Protein AF-A0A5C1A7W9-F1 (afdb_monomer)

Structure (mmCIF, N/CA/C/O backbone):
data_AF-A0A5C1A7W9-F1
#
_entry.id   AF-A0A5C1A7W9-F1
#
loop_
_atom_site.group_PDB
_atom_site.id
_atom_site.type_symbol
_atom_site.label_atom_id
_atom_site.label_alt_id
_atom_site.label_comp_id
_atom_site.label_asym_id
_atom_site.label_entity_id
_atom_site.label_seq_id
_atom_site.pdbx_PDB_ins_code
_atom_site.Cartn_x
_atom_site.Cartn_y
_atom_site.Cartn_z
_atom_site.occupancy
_atom_site.B_iso_or_equiv
_atom_site.auth_seq_id
_atom_site.auth_comp_id
_atom_site.auth_asym_id
_atom_site.auth_atom_id
_atom_site.pdbx_PDB_model_num
ATOM 1 N N . MET A 1 1 ? 23.672 12.344 -26.350 1.00 46.09 1 MET A N 1
ATOM 2 C CA . MET A 1 1 ? 22.571 11.381 -26.572 1.00 46.09 1 MET A CA 1
ATOM 3 C C . MET A 1 1 ? 22.042 10.977 -25.207 1.00 46.09 1 MET A C 1
ATOM 5 O O . MET A 1 1 ? 22.703 10.223 -24.510 1.00 46.09 1 MET A O 1
ATOM 9 N N . GLY A 1 2 ? 20.954 11.611 -24.764 1.00 52.78 2 GLY A N 1
ATOM 10 C CA . GLY A 1 2 ? 20.380 11.385 -23.437 1.00 52.78 2 GLY A CA 1
ATOM 11 C C . GLY A 1 2 ? 19.523 10.128 -23.438 1.00 52.78 2 GLY A C 1
ATOM 12 O O . GLY A 1 2 ? 18.538 10.063 -24.167 1.00 52.78 2 GLY A O 1
ATOM 13 N N . MET A 1 3 ? 19.904 9.142 -22.635 1.00 43.50 3 MET A N 1
ATOM 14 C CA . MET A 1 3 ? 19.072 7.971 -22.383 1.00 43.50 3 MET A CA 1
ATOM 15 C C . MET A 1 3 ? 18.013 8.373 -21.345 1.00 43.50 3 MET A C 1
ATOM 17 O O . MET A 1 3 ? 18.400 8.765 -20.240 1.00 43.50 3 MET A O 1
ATOM 21 N N . PRO A 1 4 ? 16.700 8.335 -21.641 1.00 45.59 4 PRO A N 1
ATOM 22 C CA . PRO A 1 4 ? 15.701 8.572 -20.614 1.00 45.59 4 PRO A CA 1
ATOM 23 C C . PRO A 1 4 ? 15.724 7.411 -19.616 1.00 45.59 4 PRO A C 1
ATOM 25 O O . PRO A 1 4 ? 15.358 6.280 -19.931 1.00 45.59 4 PRO A O 1
ATOM 28 N N . LEU A 1 5 ? 16.137 7.723 -18.389 1.00 53.12 5 LEU A N 1
ATOM 29 C CA . LEU A 1 5 ? 16.019 6.883 -17.201 1.00 53.12 5 LEU A CA 1
ATOM 30 C C . LEU A 1 5 ? 14.534 6.805 -16.784 1.00 53.12 5 LEU A C 1
ATOM 32 O O . LEU A 1 5 ? 14.146 7.326 -15.750 1.00 53.12 5 LEU A O 1
ATOM 36 N N . ASN A 1 6 ? 13.667 6.264 -17.641 1.00 48.12 6 ASN A N 1
ATOM 37 C CA . ASN A 1 6 ? 12.232 6.163 -17.381 1.00 48.12 6 ASN A CA 1
ATOM 38 C C . ASN A 1 6 ? 11.665 4.891 -18.003 1.00 48.12 6 ASN A C 1
ATOM 40 O O . ASN A 1 6 ? 11.031 4.897 -19.052 1.00 48.12 6 ASN A O 1
ATOM 44 N N . ALA A 1 7 ? 11.879 3.800 -17.287 1.00 45.12 7 ALA A N 1
ATOM 45 C CA . ALA A 1 7 ? 10.867 2.785 -17.099 1.00 45.12 7 ALA A CA 1
ATOM 46 C C . ALA A 1 7 ? 11.288 2.008 -15.855 1.00 45.12 7 ALA A C 1
ATOM 48 O O . ALA A 1 7 ? 12.053 1.051 -15.945 1.00 45.12 7 ALA A O 1
ATOM 49 N N . PHE A 1 8 ? 10.745 2.376 -14.692 1.00 47.03 8 PHE A N 1
ATOM 50 C CA . PHE A 1 8 ? 10.409 1.358 -13.697 1.00 47.03 8 PHE A CA 1
ATOM 51 C C . PHE A 1 8 ? 9.309 0.497 -14.322 1.00 47.03 8 PHE A C 1
ATOM 53 O O . PHE A 1 8 ? 8.135 0.565 -13.980 1.00 47.03 8 PHE A O 1
ATOM 60 N N . GLY A 1 9 ? 9.705 -0.258 -15.349 1.00 41.06 9 GLY A N 1
ATOM 61 C CA . GLY A 1 9 ? 8.972 -1.408 -15.788 1.00 41.06 9 GLY A CA 1
ATOM 62 C C . GLY A 1 9 ? 8.890 -2.308 -14.576 1.00 41.06 9 GLY A C 1
ATOM 63 O O . GLY A 1 9 ? 9.866 -2.498 -13.845 1.00 41.06 9 GLY A O 1
ATOM 64 N N . VAL A 1 10 ? 7.703 -2.848 -14.377 1.00 50.00 10 VAL A N 1
ATOM 65 C CA . VAL A 1 10 ? 7.479 -4.125 -13.718 1.00 50.00 10 VAL A CA 1
ATOM 66 C C . VAL A 1 10 ? 8.387 -5.155 -14.419 1.00 50.00 10 VAL A C 1
ATOM 68 O O . VAL A 1 10 ? 7.977 -5.854 -15.332 1.00 50.00 10 VAL A O 1
ATOM 71 N N . GLY A 1 11 ? 9.679 -5.116 -14.096 1.00 41.25 11 GLY A N 1
ATOM 72 C CA . GLY A 1 11 ? 10.785 -5.807 -14.763 1.00 41.25 11 GLY A CA 1
ATOM 73 C C . GLY A 1 11 ? 11.745 -6.445 -13.761 1.00 41.25 11 GLY A C 1
ATOM 74 O O . GLY A 1 11 ? 12.635 -7.190 -14.145 1.00 41.25 11 GLY A O 1
ATOM 75 N N . ALA A 1 12 ? 11.494 -6.256 -12.464 1.00 46.66 12 ALA A N 1
ATOM 76 C CA . ALA A 1 12 ? 11.853 -7.233 -11.445 1.00 46.66 12 ALA A CA 1
ATOM 77 C C . ALA A 1 12 ? 10.677 -8.208 -11.249 1.00 46.66 12 ALA A C 1
ATOM 79 O O . ALA A 1 12 ? 10.224 -8.457 -10.134 1.00 46.66 12 ALA A O 1
ATOM 80 N N . THR A 1 13 ? 10.123 -8.729 -12.347 1.00 44.81 13 THR A N 1
ATOM 81 C CA . THR A 1 13 ? 9.309 -9.940 -12.283 1.00 44.81 13 THR A CA 1
ATOM 82 C C . THR A 1 13 ? 10.243 -11.053 -11.845 1.00 44.81 13 THR A C 1
ATOM 84 O O . THR A 1 13 ? 11.079 -11.517 -12.621 1.00 44.81 13 THR A O 1
ATOM 87 N N . HIS A 1 14 ? 10.131 -11.455 -10.585 1.00 54.38 14 HIS A N 1
ATOM 88 C CA . HIS A 1 14 ? 10.638 -12.739 -10.142 1.00 54.38 14 HIS A CA 1
ATOM 89 C C . HIS A 1 14 ? 9.980 -13.781 -11.060 1.00 54.38 14 HIS A C 1
ATOM 91 O O . HIS A 1 14 ? 8.760 -13.961 -11.021 1.00 54.38 14 HIS A O 1
ATOM 97 N N . VAL A 1 15 ? 10.761 -14.365 -11.974 1.00 50.03 15 VAL A N 1
ATOM 98 C CA . VAL A 1 15 ? 10.325 -15.397 -12.924 1.00 50.03 15 VAL A CA 1
ATOM 99 C C . VAL A 1 15 ? 9.990 -16.637 -12.091 1.00 50.03 15 VAL A C 1
ATOM 101 O O . VAL A 1 15 ? 10.843 -17.475 -11.833 1.00 50.03 15 VAL A O 1
ATOM 104 N N . GLY A 1 16 ? 8.773 -16.666 -11.542 1.00 54.41 16 GLY A N 1
ATOM 105 C CA . GLY A 1 16 ? 8.324 -17.647 -10.549 1.00 54.41 16 GLY A CA 1
ATOM 106 C C . GLY A 1 16 ? 7.275 -17.139 -9.547 1.00 54.41 16 GLY A C 1
ATOM 107 O O . GLY A 1 16 ? 6.786 -17.927 -8.744 1.00 54.41 16 GLY A O 1
ATOM 108 N N . GLY A 1 17 ? 6.917 -15.848 -9.557 1.00 60.81 17 GLY A N 1
ATOM 109 C CA . GLY A 1 17 ? 5.893 -15.296 -8.664 1.00 60.81 17 GLY A CA 1
ATOM 110 C C . GLY A 1 17 ? 4.489 -15.762 -9.043 1.00 60.81 17 GLY A C 1
ATOM 111 O O . GLY A 1 17 ? 3.896 -15.253 -9.991 1.00 60.81 17 GLY A O 1
ATOM 112 N N . ASN A 1 18 ? 3.945 -16.725 -8.304 1.00 69.06 18 ASN A N 1
ATOM 113 C CA . ASN A 1 18 ? 2.548 -17.127 -8.417 1.00 69.06 18 ASN A CA 1
ATOM 114 C C . ASN A 1 18 ? 1.672 -16.047 -7.759 1.00 69.06 18 ASN A C 1
ATOM 116 O O . ASN A 1 18 ? 1.251 -16.197 -6.615 1.00 69.06 18 ASN A O 1
ATOM 120 N N . TYR A 1 19 ? 1.469 -14.928 -8.456 1.00 79.38 19 TYR A N 1
ATOM 121 C CA . TYR A 1 19 ? 0.690 -13.812 -7.930 1.00 79.38 19 TYR A CA 1
ATOM 122 C C . TYR A 1 19 ? -0.768 -14.223 -7.715 1.00 79.38 19 TYR A C 1
ATOM 124 O O . TYR A 1 19 ? -1.383 -14.853 -8.582 1.00 79.38 19 TYR A O 1
ATOM 132 N N . SER A 1 20 ? -1.335 -13.835 -6.576 1.00 84.31 20 SER A N 1
ATOM 133 C CA . SER A 1 20 ? -2.778 -13.926 -6.360 1.00 84.31 20 SER A CA 1
ATOM 134 C C . SER A 1 20 ? -3.515 -12.975 -7.310 1.00 84.31 20 SER A C 1
ATOM 136 O O . SER A 1 20 ? -2.961 -11.967 -7.757 1.00 84.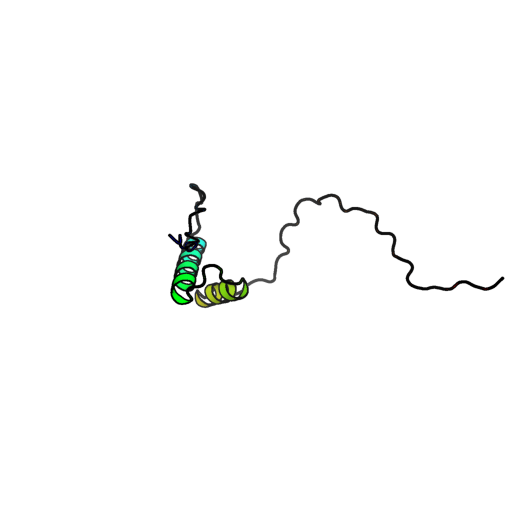31 20 SER A O 1
ATOM 138 N N . ALA A 1 21 ? -4.785 -13.257 -7.608 1.00 85.75 21 ALA A N 1
ATOM 139 C CA . ALA A 1 21 ? -5.615 -12.392 -8.452 1.00 85.75 21 ALA 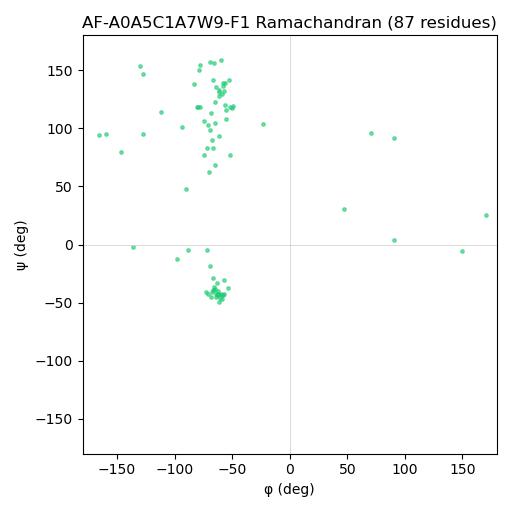A CA 1
ATOM 140 C C . 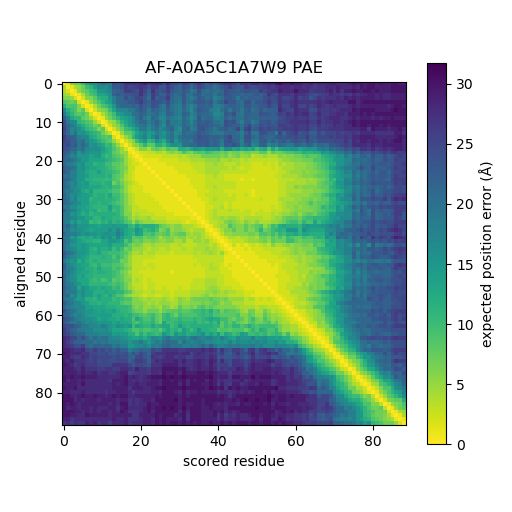ALA A 1 21 ? -5.644 -10.938 -7.939 1.00 85.75 21 ALA A C 1
ATOM 142 O O . ALA A 1 21 ? -5.558 -10.000 -8.730 1.00 85.75 21 ALA A O 1
ATOM 143 N N . GLU A 1 22 ? -5.665 -10.773 -6.615 1.00 87.25 22 GLU A N 1
ATOM 144 C CA . GLU A 1 22 ? -5.611 -9.483 -5.919 1.00 87.25 22 GLU A CA 1
ATOM 145 C C . GLU A 1 22 ? -4.307 -8.716 -6.184 1.00 87.25 22 GLU A C 1
ATOM 147 O O . GLU A 1 22 ? -4.314 -7.515 -6.456 1.00 87.25 22 GLU A O 1
ATOM 152 N N . GLU A 1 23 ? -3.169 -9.411 -6.160 1.00 88.44 23 GLU A N 1
ATOM 153 C CA . GLU A 1 23 ? -1.865 -8.802 -6.430 1.00 88.44 23 GLU A CA 1
ATOM 154 C C . GLU A 1 23 ? -1.768 -8.363 -7.893 1.00 88.44 23 GLU A C 1
ATOM 156 O O . GLU A 1 23 ? -1.285 -7.269 -8.186 1.00 88.44 23 GLU A O 1
ATOM 161 N N . VAL A 1 24 ? -2.282 -9.178 -8.820 1.00 89.19 24 VAL A N 1
ATOM 162 C CA . VAL A 1 24 ? -2.331 -8.836 -10.249 1.00 89.19 24 VAL A CA 1
ATOM 163 C C . VAL A 1 24 ? -3.204 -7.603 -10.494 1.00 89.19 24 VAL A C 1
ATOM 165 O O . VAL A 1 24 ? -2.831 -6.733 -11.284 1.00 89.19 24 VAL A O 1
ATOM 168 N N . GLU A 1 25 ? -4.358 -7.507 -9.836 1.00 90.12 25 GLU A N 1
ATOM 169 C CA . GLU A 1 25 ? -5.247 -6.348 -9.935 1.00 90.12 25 GLU A CA 1
ATOM 170 C C . GLU A 1 25 ? -4.582 -5.077 -9.392 1.00 90.12 25 GLU A C 1
ATOM 172 O O . GLU A 1 25 ? -4.574 -4.041 -10.066 1.00 90.12 25 GLU A O 1
ATOM 177 N N . PHE A 1 26 ? -3.931 -5.174 -8.231 1.00 90.88 26 PHE A N 1
ATOM 178 C CA . PHE A 1 26 ? -3.177 -4.067 -7.654 1.00 90.88 26 PHE A CA 1
ATOM 179 C C . PHE A 1 26 ? -2.040 -3.598 -8.571 1.00 90.88 26 PHE A C 1
ATOM 181 O O . PHE A 1 26 ? -1.906 -2.399 -8.826 1.00 90.88 26 PHE A O 1
ATOM 188 N N . LEU A 1 27 ? -1.255 -4.525 -9.132 1.00 89.88 27 LEU A N 1
ATOM 189 C CA . LEU A 1 27 ? -0.168 -4.199 -10.060 1.00 89.88 27 LEU A CA 1
ATOM 190 C C . LEU A 1 27 ? -0.678 -3.468 -11.310 1.00 89.88 27 LEU A C 1
ATOM 192 O O . LEU A 1 27 ? -0.089 -2.465 -11.717 1.00 89.88 27 LEU A O 1
ATOM 196 N N . LYS A 1 28 ? -1.802 -3.912 -11.888 1.00 90.31 28 LYS A N 1
ATOM 197 C CA . LYS A 1 28 ? -2.443 -3.238 -13.033 1.00 90.31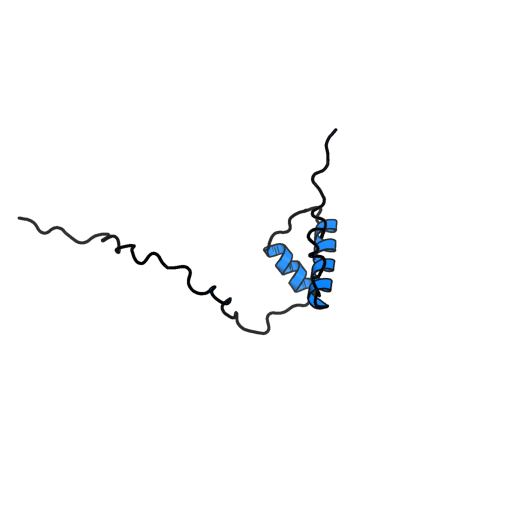 28 LYS A CA 1
ATOM 198 C C . LYS A 1 28 ? -2.902 -1.822 -12.681 1.00 90.31 28 LYS A C 1
ATOM 200 O O . LYS A 1 28 ? -2.697 -0.895 -13.464 1.00 90.31 28 LYS A O 1
ATOM 205 N N . ALA A 1 29 ? -3.492 -1.637 -11.502 1.00 91.19 29 ALA A N 1
ATOM 206 C CA . ALA A 1 29 ? -3.941 -0.327 -11.041 1.00 91.19 29 ALA A CA 1
ATOM 207 C C . ALA A 1 29 ? -2.767 0.635 -10.793 1.00 91.19 29 ALA A C 1
ATOM 209 O O . ALA A 1 29 ? -2.829 1.810 -11.157 1.00 91.19 29 ALA A O 1
ATOM 210 N N . MET A 1 30 ? -1.667 0.129 -10.232 1.00 90.00 30 MET A N 1
ATOM 211 C CA . MET A 1 30 ? -0.438 0.895 -10.017 1.00 90.00 30 MET A CA 1
ATOM 212 C C . MET A 1 30 ? 0.234 1.301 -11.331 1.00 90.00 30 MET A C 1
ATOM 214 O O . MET A 1 30 ? 0.738 2.417 -11.449 1.00 90.00 30 MET A O 1
ATOM 218 N N . ASP A 1 31 ? 0.237 0.428 -12.335 1.00 87.38 31 ASP A N 1
ATOM 219 C CA . ASP A 1 31 ? 0.732 0.730 -13.681 1.00 87.38 31 ASP A CA 1
ATOM 220 C C . ASP A 1 31 ? -0.109 1.834 -14.358 1.00 87.38 31 ASP A C 1
ATOM 222 O O . ASP A 1 31 ? 0.432 2.813 -14.879 1.00 87.38 31 ASP A O 1
ATOM 226 N N . ALA A 1 32 ? -1.441 1.765 -14.249 1.00 88.69 32 ALA A N 1
ATOM 227 C CA . ALA A 1 32 ? -2.336 2.825 -14.724 1.00 88.69 32 ALA A CA 1
ATOM 228 C C . ALA A 1 32 ? -2.108 4.168 -13.999 1.00 88.69 32 ALA A C 1
ATOM 230 O O . ALA A 1 32 ? -2.096 5.229 -14.637 1.00 88.69 32 ALA A O 1
ATOM 231 N N . TYR A 1 33 ? -1.870 4.131 -12.682 1.00 89.31 33 TYR A N 1
ATOM 232 C CA . TYR A 1 33 ? -1.546 5.317 -11.887 1.00 89.31 33 TYR A CA 1
ATOM 233 C C . TYR A 1 33 ? -0.247 5.977 -12.366 1.00 89.31 33 TYR A C 1
ATOM 235 O O . TYR A 1 33 ? -0.221 7.175 -12.656 1.00 89.31 33 TYR A O 1
ATOM 243 N N . GLN A 1 34 ? 0.821 5.195 -12.530 1.00 86.44 34 GLN A N 1
ATOM 244 C CA . GLN A 1 34 ? 2.122 5.690 -12.990 1.00 86.44 34 GLN A CA 1
ATOM 245 C C . GLN A 1 34 ? 2.038 6.364 -14.366 1.00 86.44 34 GLN A C 1
ATOM 247 O O . GLN A 1 34 ? 2.583 7.456 -14.552 1.00 86.44 34 GLN A O 1
ATOM 252 N N . ARG A 1 35 ? 1.307 5.761 -15.316 1.00 87.56 35 ARG A N 1
ATOM 253 C CA . ARG A 1 35 ? 1.107 6.332 -16.661 1.00 87.56 35 ARG A CA 1
ATOM 254 C C . ARG A 1 35 ? 0.344 7.652 -16.632 1.00 87.56 35 ARG A C 1
ATOM 256 O O . ARG A 1 35 ? 0.727 8.592 -17.326 1.00 87.56 35 ARG A O 1
ATOM 263 N N . THR A 1 36 ? -0.705 7.733 -15.816 1.00 87.38 36 THR A N 1
ATOM 264 C CA . THR A 1 36 ? -1.562 8.924 -15.725 1.00 87.38 36 THR A CA 1
ATOM 265 C C . THR A 1 36 ? -0.837 10.086 -15.049 1.00 87.38 36 THR A C 1
ATOM 267 O O . THR A 1 36 ? -0.888 11.218 -15.524 1.00 87.38 36 THR A O 1
ATOM 270 N N . HIS A 1 37 ? -0.105 9.808 -13.969 1.00 83.19 37 HIS A N 1
ATOM 271 C CA . HIS A 1 37 ? 0.574 10.833 -13.175 1.00 83.19 37 HIS A CA 1
ATOM 272 C C . HIS A 1 37 ? 1.985 11.170 -13.677 1.00 83.19 37 HIS A C 1
ATOM 274 O O . HIS A 1 37 ? 2.618 12.076 -13.134 1.00 83.19 37 HIS A O 1
ATOM 280 N N . ARG A 1 38 ? 2.489 10.454 -14.699 1.00 80.94 38 ARG A N 1
ATOM 281 C CA . ARG A 1 38 ? 3.855 10.570 -15.252 1.00 80.94 38 ARG A CA 1
ATOM 282 C C . ARG A 1 38 ? 4.945 10.586 -14.173 1.00 80.94 38 ARG A C 1
ATOM 284 O O . ARG A 1 38 ? 5.993 11.209 -14.338 1.00 80.94 38 ARG A O 1
ATOM 291 N N . ARG A 1 39 ? 4.685 9.911 -13.053 1.00 74.81 39 ARG A N 1
ATOM 292 C CA . ARG A 1 39 ? 5.597 9.796 -11.919 1.00 74.81 39 ARG A CA 1
ATOM 293 C C . ARG A 1 39 ? 6.066 8.348 -11.832 1.00 74.81 39 ARG A C 1
ATOM 295 O O . ARG A 1 39 ? 5.241 7.486 -11.542 1.00 74.81 39 ARG A O 1
ATOM 302 N N . PRO A 1 40 ? 7.362 8.079 -12.065 1.00 68.56 40 PRO A N 1
ATOM 303 C CA . PRO A 1 40 ? 7.902 6.721 -12.012 1.00 68.56 40 PRO A CA 1
ATOM 304 C C . PRO A 1 40 ? 7.921 6.149 -10.586 1.00 68.56 40 PRO A C 1
ATOM 306 O O . PRO A 1 40 ? 7.991 4.940 -10.416 1.00 68.56 40 PRO A O 1
ATOM 309 N N . PHE A 1 41 ? 7.824 7.009 -9.564 1.00 72.44 41 PHE A N 1
ATOM 310 C CA . PHE A 1 41 ? 7.801 6.613 -8.158 1.00 72.44 41 PHE A CA 1
ATOM 311 C C . PHE A 1 41 ? 6.595 7.223 -7.442 1.00 72.44 41 PHE A C 1
ATOM 313 O O . PHE A 1 41 ? 6.656 8.380 -7.010 1.00 72.44 41 PHE A O 1
ATOM 320 N N . PRO A 1 42 ? 5.484 6.480 -7.325 1.00 78.38 42 PRO A N 1
ATOM 321 C CA . PRO A 1 42 ? 4.400 6.873 -6.441 1.00 78.38 42 PRO A CA 1
ATOM 322 C C . PRO A 1 42 ? 4.858 6.789 -4.978 1.00 78.38 42 PRO A C 1
ATOM 324 O O . PRO A 1 42 ? 5.580 5.880 -4.574 1.00 78.38 42 PRO A O 1
ATOM 327 N N . SER A 1 43 ? 4.419 7.741 -4.164 1.00 87.81 43 SER A N 1
ATOM 328 C CA . SER A 1 43 ? 4.551 7.691 -2.710 1.00 87.81 43 SER A CA 1
ATOM 329 C C . SER A 1 43 ? 3.659 6.600 -2.110 1.00 87.81 43 SER A C 1
ATOM 331 O O . SER A 1 43 ? 2.619 6.239 -2.668 1.00 87.81 43 SER A O 1
ATOM 333 N N . TRP A 1 44 ? 4.003 6.120 -0.911 1.00 86.38 44 TRP A N 1
ATOM 334 C CA . TRP A 1 44 ? 3.170 5.162 -0.169 1.00 86.38 44 TRP A CA 1
ATOM 335 C C . TRP A 1 44 ? 1.749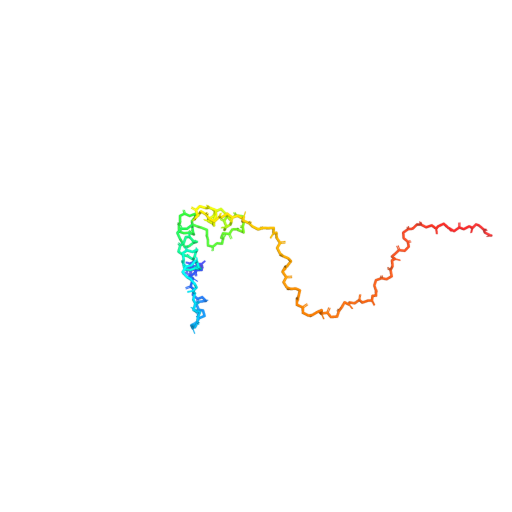 5.681 0.093 1.00 86.38 44 TRP A C 1
ATOM 337 O O . TRP A 1 44 ? 0.790 4.910 0.095 1.00 86.38 44 TRP A O 1
ATOM 347 N N . THR A 1 45 ? 1.583 6.999 0.227 1.00 90.50 45 THR A N 1
ATOM 348 C CA . THR A 1 45 ? 0.267 7.640 0.330 1.00 90.50 45 THR A CA 1
ATOM 349 C C . THR A 1 45 ? -0.552 7.484 -0.953 1.00 90.50 45 THR A C 1
ATOM 351 O O . THR A 1 45 ? -1.763 7.289 -0.891 1.00 90.50 45 THR A O 1
ATOM 354 N N . GLU A 1 46 ? 0.082 7.567 -2.121 1.00 90.06 46 GLU A N 1
ATOM 355 C CA . GLU A 1 46 ? -0.578 7.378 -3.417 1.00 90.06 46 GLU A CA 1
ATOM 356 C C . GLU A 1 46 ? -0.925 5.909 -3.657 1.00 90.06 46 GLU A C 1
ATOM 358 O O . GLU A 1 46 ? -2.051 5.619 -4.052 1.00 90.06 46 GLU A O 1
ATOM 363 N N . ALA A 1 47 ? -0.031 4.982 -3.307 1.00 90.56 47 ALA A N 1
ATOM 364 C CA . ALA A 1 47 ? -0.332 3.551 -3.341 1.00 90.56 47 ALA A CA 1
ATOM 365 C C . ALA A 1 47 ? -1.563 3.207 -2.477 1.00 90.56 47 ALA A C 1
ATOM 367 O O . ALA A 1 47 ? -2.460 2.494 -2.925 1.00 90.56 47 ALA A O 1
ATOM 368 N N . LEU A 1 48 ? -1.676 3.791 -1.276 1.00 91.25 48 LEU A N 1
ATOM 369 C CA . LEU A 1 48 ? -2.868 3.642 -0.431 1.00 91.25 48 LEU A CA 1
ATOM 370 C C . LEU A 1 48 ? -4.136 4.231 -1.064 1.00 91.25 48 LEU A C 1
ATOM 372 O O . LEU A 1 48 ? -5.227 3.709 -0.833 1.00 91.25 48 LEU A O 1
ATOM 376 N N . LYS A 1 49 ? -4.030 5.313 -1.845 1.00 91.00 49 LYS A N 1
ATOM 377 C CA . LYS A 1 49 ? -5.175 5.868 -2.588 1.00 91.00 49 LYS A CA 1
ATOM 378 C C . LYS A 1 49 ? -5.616 4.923 -3.702 1.00 91.00 49 LYS A C 1
ATOM 380 O O . LYS A 1 49 ? -6.808 4.663 -3.804 1.00 91.00 49 LYS A O 1
ATOM 385 N N . VAL A 1 50 ? -4.677 4.377 -4.476 1.00 92.19 50 VAL A N 1
ATOM 386 C CA . VAL A 1 50 ? -4.963 3.384 -5.526 1.00 92.19 50 VAL A CA 1
ATOM 387 C C . VAL A 1 50 ? -5.649 2.156 -4.929 1.00 92.19 50 VAL A C 1
ATOM 389 O O . VAL A 1 50 ? -6.703 1.750 -5.410 1.00 92.19 50 VAL A O 1
ATOM 392 N N . LEU A 1 51 ? -5.117 1.634 -3.821 1.00 91.56 51 LEU A N 1
ATOM 393 C CA . LEU A 1 51 ? -5.703 0.501 -3.107 1.00 91.56 51 LEU A CA 1
ATOM 394 C C . LEU A 1 51 ? -7.147 0.792 -2.654 1.00 91.56 51 LEU A C 1
ATOM 396 O O . LEU A 1 51 ? -8.039 -0.030 -2.833 1.00 91.56 51 LEU A O 1
ATOM 400 N N . LYS A 1 52 ? -7.413 1.991 -2.121 1.00 91.12 52 LYS A N 1
ATOM 401 C CA . LYS A 1 52 ? -8.777 2.411 -1.752 1.00 91.12 52 LYS A CA 1
ATOM 402 C C . LYS A 1 52 ? -9.706 2.551 -2.961 1.00 91.12 52 LYS A C 1
ATOM 404 O O . LYS A 1 52 ? -10.882 2.220 -2.839 1.00 91.12 52 LYS A O 1
ATOM 409 N N . SER A 1 53 ? -9.207 3.017 -4.106 1.00 91.12 53 SER A N 1
ATOM 410 C CA . SER A 1 53 ? -9.990 3.123 -5.348 1.00 91.12 53 SER A CA 1
ATOM 411 C C . SER A 1 53 ? -10.395 1.762 -5.915 1.00 91.12 53 SER A C 1
ATOM 413 O O . SER A 1 53 ? -11.455 1.661 -6.522 1.00 91.12 53 SER A O 1
ATOM 415 N N . LEU A 1 54 ? -9.602 0.717 -5.664 1.00 91.81 54 LEU A N 1
ATOM 416 C CA . LEU A 1 54 ? -9.959 -0.676 -5.963 1.00 91.81 54 LEU A CA 1
ATOM 417 C C . LEU A 1 54 ? -11.043 -1.242 -5.024 1.00 91.81 54 LEU A C 1
ATOM 419 O O . LEU A 1 54 ? -11.507 -2.357 -5.213 1.00 91.81 54 LEU A O 1
ATOM 423 N N . GLY A 1 55 ? -11.468 -0.487 -4.006 1.00 91.44 55 GLY A N 1
ATOM 424 C CA . GLY A 1 55 ? -12.524 -0.899 -3.081 1.00 91.44 55 GLY A CA 1
ATOM 425 C C . GLY A 1 55 ? -12.031 -1.655 -1.847 1.00 91.44 55 GLY A C 1
ATOM 426 O O . GLY A 1 55 ? -12.854 -2.041 -1.013 1.00 91.44 55 GLY A O 1
ATOM 427 N N . TYR A 1 56 ? -10.716 -1.808 -1.663 1.00 91.50 56 TYR A N 1
ATOM 428 C CA . TYR A 1 56 ? -10.167 -2.393 -0.442 1.00 91.50 56 TYR A CA 1
ATOM 429 C C . TYR A 1 56 ? -10.529 -1.543 0.777 1.00 91.50 56 TYR A C 1
ATOM 431 O O . TYR A 1 56 ? -10.324 -0.323 0.817 1.00 91.50 56 TYR A O 1
ATOM 439 N N . ARG A 1 57 ? -11.031 -2.208 1.819 1.00 89.62 57 ARG A N 1
ATOM 440 C CA . ARG A 1 57 ? -11.314 -1.597 3.118 1.00 89.62 57 ARG A CA 1
ATOM 441 C C . ARG A 1 57 ? -10.639 -2.387 4.222 1.00 89.62 57 ARG A C 1
ATOM 443 O O . ARG A 1 57 ? -10.528 -3.607 4.170 1.00 89.62 57 ARG A O 1
ATOM 450 N N . LYS A 1 58 ? -10.219 -1.671 5.260 1.00 88.38 58 LYS A N 1
ATOM 451 C CA . LYS A 1 58 ? -9.669 -2.283 6.464 1.00 88.38 58 LYS A CA 1
ATOM 452 C C . LYS A 1 58 ? -10.813 -2.893 7.276 1.00 88.38 58 LYS A C 1
ATOM 454 O O . LYS A 1 58 ? -11.587 -2.156 7.877 1.00 88.38 58 LYS A O 1
ATOM 459 N N . VAL A 1 59 ? -10.911 -4.220 7.271 1.00 91.69 59 VAL A N 1
ATOM 460 C CA . VAL A 1 59 ? -11.949 -4.981 7.997 1.00 91.69 59 VAL A CA 1
ATOM 461 C C . VAL A 1 59 ? -11.476 -5.517 9.350 1.00 91.69 59 VAL A C 1
ATOM 463 O O . VAL A 1 59 ? -12.287 -5.948 10.161 1.00 91.69 59 VAL A O 1
ATOM 466 N N . GLN A 1 60 ? -10.170 -5.471 9.613 1.00 89.56 60 GLN A N 1
ATOM 467 C CA . GLN A 1 60 ? -9.555 -5.984 10.835 1.00 89.56 60 GLN A CA 1
ATOM 468 C C . GLN A 1 60 ? -8.613 -4.949 11.469 1.00 89.56 60 GLN A C 1
ATOM 470 O O . GLN A 1 60 ? -8.072 -4.082 10.766 1.00 89.56 60 GLN A O 1
ATOM 475 N N . PRO A 1 61 ? -8.403 -5.009 12.799 1.00 86.06 61 PRO A N 1
ATOM 476 C CA . PRO A 1 61 ? -7.369 -4.223 13.460 1.00 86.06 61 PRO A CA 1
ATOM 477 C C . PRO A 1 61 ? -5.981 -4.573 12.906 1.00 86.06 61 PRO A C 1
ATOM 479 O O . PRO A 1 61 ? -5.778 -5.620 12.296 1.00 86.06 61 PRO A O 1
ATOM 482 N N . ALA A 1 62 ? -5.020 -3.664 13.086 1.00 83.19 62 ALA A N 1
ATOM 483 C CA . ALA A 1 62 ? -3.654 -3.928 12.646 1.00 83.19 62 ALA A CA 1
ATOM 484 C C . ALA A 1 62 ? -3.082 -5.101 13.451 1.00 83.19 62 ALA A C 1
ATOM 486 O O . ALA A 1 62 ? -3.027 -5.040 14.677 1.00 83.19 62 ALA A O 1
ATOM 487 N N . VAL A 1 63 ? -2.660 -6.151 12.753 1.00 84.69 63 VAL A N 1
ATOM 488 C CA . VAL A 1 63 ? -1.876 -7.235 13.343 1.00 84.69 63 VAL A CA 1
ATOM 489 C C . VAL A 1 63 ? -0.418 -6.790 13.352 1.0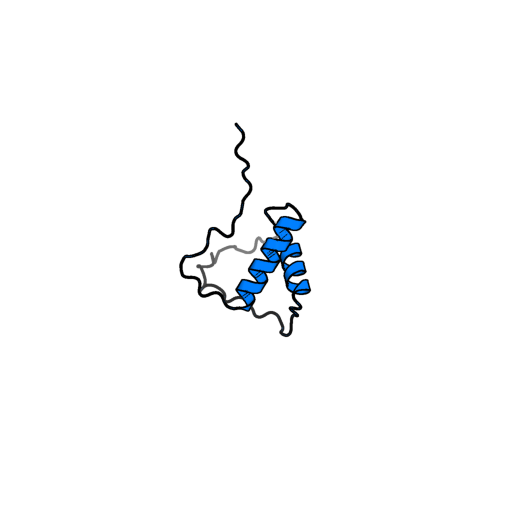0 84.69 63 VAL A C 1
ATOM 491 O O . VAL A 1 63 ? 0.049 -6.172 12.391 1.00 84.69 63 VAL A O 1
ATOM 494 N N . ALA A 1 64 ? 0.296 -7.059 14.445 1.00 82.00 64 ALA A N 1
ATOM 495 C CA . ALA A 1 64 ? 1.727 -6.795 14.498 1.00 82.00 64 ALA A CA 1
ATOM 496 C C . ALA A 1 64 ? 2.422 -7.581 13.378 1.00 82.00 64 ALA A C 1
ATOM 498 O O . ALA A 1 64 ? 2.199 -8.784 13.235 1.00 82.00 64 ALA A O 1
ATOM 499 N N . LEU A 1 65 ? 3.256 -6.903 12.583 1.00 79.75 65 LEU A N 1
ATOM 500 C CA . LEU A 1 65 ? 4.108 -7.594 11.620 1.00 79.75 65 LEU A CA 1
ATOM 501 C C . LEU A 1 65 ? 4.952 -8.624 12.382 1.00 79.75 65 LEU A C 1
ATOM 503 O O . LEU A 1 65 ? 5.422 -8.304 13.482 1.00 79.75 65 LEU A O 1
ATOM 507 N N . PRO A 1 66 ? 5.141 -9.841 11.842 1.00 81.12 66 PRO A N 1
ATOM 508 C CA . PRO A 1 66 ? 5.986 -10.830 12.485 1.00 81.12 66 PRO A CA 1
ATOM 509 C C . PRO A 1 66 ? 7.357 -10.199 12.699 1.00 81.12 66 PRO A C 1
ATOM 511 O O . PRO A 1 66 ? 8.036 -9.806 11.747 1.00 81.12 66 PRO A O 1
ATOM 514 N N . ARG A 1 67 ? 7.742 -10.037 13.968 1.00 75.19 67 ARG A N 1
ATOM 515 C CA . ARG A 1 67 ? 9.086 -9.578 14.294 1.00 75.19 67 ARG A CA 1
ATOM 516 C C . ARG A 1 67 ? 10.036 -10.644 13.736 1.00 75.19 67 ARG A C 1
ATOM 518 O O . ARG A 1 67 ? 9.828 -11.819 14.052 1.00 75.19 67 ARG A O 1
ATOM 525 N N . PRO A 1 68 ? 11.055 -10.289 12.935 1.00 76.62 68 PRO A N 1
ATOM 526 C CA . PRO A 1 68 ? 12.117 -11.242 12.644 1.00 76.62 68 PRO A CA 1
ATOM 527 C C . PRO A 1 68 ? 12.659 -11.769 13.983 1.00 76.62 68 PRO A C 1
ATOM 529 O O . PRO A 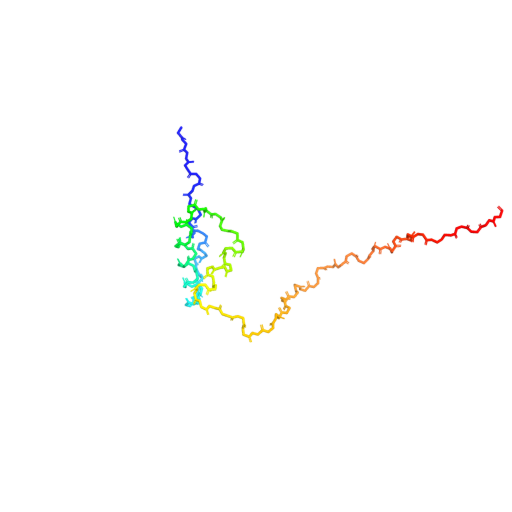1 68 ? 12.703 -10.991 14.944 1.00 76.62 68 PRO A O 1
ATOM 532 N N . PRO A 1 69 ? 13.009 -13.064 14.100 1.00 73.25 69 PRO A N 1
ATOM 533 C CA . PRO A 1 69 ? 13.580 -13.596 15.332 1.00 73.25 69 PRO A CA 1
ATOM 534 C C . PRO A 1 69 ? 14.707 -12.658 15.755 1.00 73.25 69 PRO A C 1
ATOM 536 O O . PRO A 1 69 ? 15.598 -12.368 14.962 1.00 73.25 69 PRO A O 1
ATOM 539 N N . HIS A 1 70 ? 14.530 -12.084 16.943 1.00 60.78 70 HIS A N 1
ATOM 540 C CA . HIS A 1 70 ? 15.334 -11.040 17.563 1.00 60.78 70 HIS A CA 1
ATOM 541 C C . HIS A 1 70 ? 16.768 -10.991 17.007 1.00 60.78 70 HIS A C 1
ATOM 543 O O . HIS A 1 70 ? 17.599 -11.825 17.359 1.00 60.78 70 HIS A O 1
ATOM 549 N N . ALA A 1 71 ? 17.067 -10.009 16.148 1.00 58.84 71 ALA A N 1
ATOM 550 C CA . ALA A 1 71 ? 18.451 -9.573 16.009 1.00 58.84 71 ALA A CA 1
ATOM 551 C C . ALA A 1 71 ? 18.902 -9.143 17.417 1.00 58.84 71 ALA A C 1
ATOM 553 O O . ALA A 1 71 ? 18.111 -8.460 18.081 1.00 58.84 71 ALA A O 1
ATOM 554 N N . PRO A 1 72 ? 20.078 -9.584 17.899 1.00 58.03 72 PRO A N 1
ATOM 555 C CA . PRO A 1 72 ? 20.527 -9.322 19.262 1.00 58.03 72 PRO A CA 1
ATOM 556 C C . PRO A 1 72 ? 20.388 -7.830 19.555 1.00 58.03 72 PRO A C 1
ATOM 558 O O . PRO A 1 72 ? 20.981 -6.997 18.869 1.00 58.03 72 PRO A O 1
ATOM 561 N N . GLN A 1 73 ? 19.542 -7.490 20.525 1.00 50.44 73 GLN A N 1
ATOM 562 C CA . GLN A 1 73 ? 19.499 -6.134 21.055 1.00 50.44 73 GLN A CA 1
ATOM 563 C C . GLN A 1 73 ? 20.881 -5.866 21.661 1.00 50.44 73 GLN A C 1
ATOM 565 O O . GLN A 1 73 ? 21.376 -6.720 22.400 1.00 50.44 73 GLN A O 1
ATOM 570 N N . PRO A 1 74 ? 21.527 -4.722 21.393 1.00 57.69 74 PRO A N 1
ATOM 571 C CA . PRO A 1 74 ? 22.602 -4.272 22.256 1.00 57.69 74 PRO A CA 1
ATOM 572 C C . PRO A 1 74 ? 21.965 -3.908 23.604 1.00 57.69 74 PRO A C 1
ATOM 574 O O . PRO A 1 74 ? 21.493 -2.794 23.815 1.00 57.69 74 PRO A O 1
ATOM 577 N N . GLU A 1 75 ? 21.882 -4.886 24.503 1.00 53.44 75 GLU A N 1
ATOM 578 C CA . GLU A 1 75 ? 21.661 -4.658 25.926 1.00 53.44 75 GLU A CA 1
ATOM 579 C C . GLU A 1 75 ? 22.848 -3.835 26.439 1.00 53.44 75 GLU A C 1
ATOM 581 O O . GLU A 1 75 ? 23.911 -4.379 26.731 1.00 53.44 75 GLU A O 1
ATOM 586 N N . GLY A 1 76 ? 22.719 -2.507 26.454 1.00 57.88 76 GLY A N 1
ATOM 587 C CA . GLY A 1 76 ? 23.843 -1.674 26.872 1.00 57.88 76 GLY A CA 1
ATOM 588 C C . GLY A 1 76 ? 23.731 -0.172 26.666 1.00 57.88 76 GLY A C 1
ATOM 589 O O . GLY A 1 76 ? 24.775 0.460 26.579 1.00 57.88 76 GLY A O 1
ATOM 590 N N . GLU A 1 77 ? 22.538 0.424 26.612 1.00 47.72 77 GLU A N 1
ATOM 591 C CA . GLU A 1 77 ? 22.444 1.864 26.883 1.00 47.72 77 GLU A CA 1
ATOM 592 C C . GLU A 1 77 ? 22.129 2.025 28.380 1.00 47.72 77 GLU A C 1
ATOM 594 O O . GLU A 1 77 ? 20.985 1.783 28.788 1.00 47.72 77 GLU A O 1
ATOM 599 N N . PRO A 1 78 ? 23.113 2.353 29.242 1.00 67.38 78 PRO A N 1
ATOM 600 C CA . PRO A 1 78 ? 22.787 2.797 30.590 1.00 67.38 78 PRO A CA 1
ATOM 601 C C . PRO A 1 78 ? 21.875 4.027 30.464 1.00 67.38 78 PRO A C 1
ATOM 603 O O . PRO A 1 78 ? 22.131 4.871 29.600 1.00 67.38 78 PRO A O 1
ATOM 606 N N . PRO A 1 79 ? 20.818 4.177 31.287 1.00 67.12 79 PRO A N 1
ATOM 607 C CA . PRO A 1 79 ? 20.067 5.421 31.280 1.00 67.12 79 PRO A CA 1
ATOM 608 C C . PRO A 1 79 ? 21.060 6.544 31.568 1.00 67.12 79 PRO A C 1
ATOM 610 O O . PRO A 1 79 ? 21.720 6.524 32.607 1.00 67.12 79 PRO A O 1
ATOM 613 N N . CYS A 1 80 ? 21.198 7.503 30.650 1.00 40.16 80 CYS A N 1
ATOM 614 C CA . CYS A 1 80 ? 21.881 8.749 30.958 1.00 40.16 80 CYS A CA 1
ATOM 615 C C . CYS A 1 80 ? 21.231 9.294 32.239 1.00 40.16 80 CYS A C 1
ATOM 617 O O . CYS A 1 80 ? 20.024 9.562 32.202 1.00 40.16 80 CYS A O 1
ATOM 619 N N . PRO A 1 81 ? 21.947 9.457 33.369 1.00 59.59 81 PRO A N 1
ATOM 620 C CA . PRO A 1 81 ? 21.384 10.170 34.500 1.00 59.59 81 PRO A CA 1
ATOM 621 C C . PRO A 1 81 ? 21.336 11.652 34.118 1.00 59.59 81 PRO A C 1
ATOM 623 O O . PRO A 1 81 ? 22.230 12.440 34.416 1.0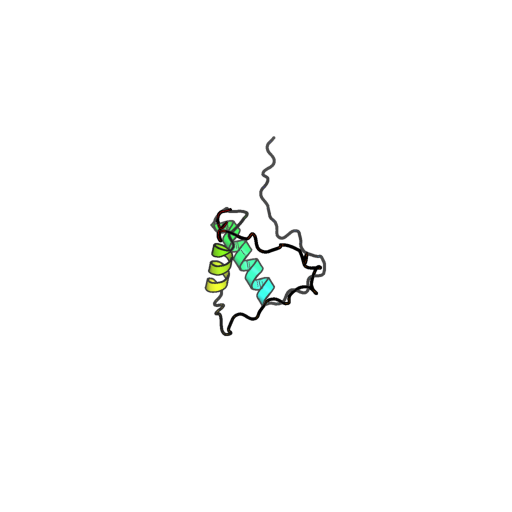0 59.59 81 PRO A O 1
ATOM 626 N N . SER A 1 82 ? 20.285 12.024 33.390 1.00 59.78 82 SER A N 1
ATOM 627 C CA . SER A 1 82 ? 19.858 13.404 33.246 1.00 59.78 82 SER A CA 1
ATOM 628 C C . SER A 1 82 ? 19.317 13.844 34.605 1.00 59.78 82 SER A C 1
ATOM 630 O O . SER A 1 82 ? 18.171 13.563 34.936 1.00 59.78 82 SER A O 1
ATOM 632 N N . SER A 1 83 ? 20.171 14.539 35.360 1.00 52.38 83 SER A N 1
ATOM 633 C CA . SER A 1 83 ? 19.832 15.410 36.495 1.00 52.38 83 SER A CA 1
ATOM 634 C C . SER A 1 83 ? 19.330 14.739 37.786 1.00 52.38 83 SER A C 1
ATOM 636 O O . SER A 1 83 ? 18.136 14.544 37.965 1.00 52.38 83 SER A O 1
ATOM 638 N N . ALA A 1 84 ? 20.243 14.520 38.738 1.00 52.59 84 ALA A N 1
ATOM 639 C CA . ALA A 1 84 ? 20.024 14.703 40.185 1.00 52.59 84 ALA A CA 1
ATOM 640 C C . ALA A 1 84 ? 21.408 14.698 40.869 1.00 52.59 84 ALA A C 1
ATOM 642 O O . ALA A 1 84 ? 22.073 13.673 40.932 1.00 52.59 84 ALA A O 1
ATOM 643 N N . GLU A 1 85 ? 21.995 15.874 41.084 1.00 52.75 85 GLU A N 1
ATOM 644 C CA . GLU A 1 85 ? 22.045 16.520 42.406 1.00 52.75 85 GLU A CA 1
ATOM 645 C C . GLU A 1 85 ? 23.315 16.107 43.173 1.00 52.75 85 GLU A C 1
ATOM 647 O O . GLU A 1 85 ? 23.367 15.086 43.849 1.00 52.75 85 GLU A O 1
ATOM 652 N N . SER A 1 86 ? 24.377 16.905 43.022 1.00 59.72 86 SER A N 1
ATOM 653 C CA . SER A 1 86 ? 25.559 16.832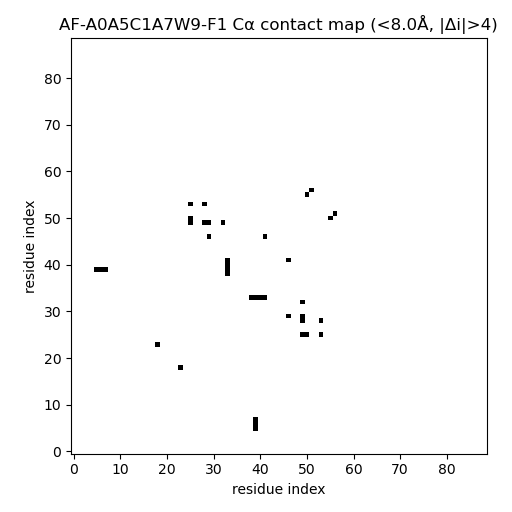 43.885 1.00 59.72 86 SER A CA 1
ATOM 654 C C . SER A 1 86 ? 25.243 17.522 45.219 1.00 59.72 86 SER A C 1
ATOM 656 O O . SER A 1 86 ? 24.982 18.728 45.198 1.00 59.72 86 SER A O 1
ATOM 658 N N . PRO A 1 87 ? 25.281 16.837 46.377 1.00 64.25 87 PRO A N 1
ATOM 659 C CA . PRO A 1 87 ? 25.280 17.512 47.670 1.00 64.25 87 PRO A CA 1
ATOM 660 C C . PRO A 1 87 ? 26.678 18.081 47.994 1.00 64.25 87 PRO A C 1
ATOM 662 O O . PRO A 1 87 ? 27.682 17.577 47.483 1.00 64.25 87 PRO A O 1
ATOM 665 N N . PRO A 1 88 ? 26.769 19.139 48.821 1.00 63.69 88 PRO A N 1
ATOM 666 C CA . PRO A 1 88 ? 28.026 19.825 49.107 1.00 63.69 88 PRO A CA 1
ATOM 667 C C . PRO A 1 88 ? 28.882 19.062 50.130 1.00 63.69 88 PRO A C 1
ATOM 669 O O . PRO A 1 88 ? 28.360 18.404 51.033 1.00 63.69 88 PRO A O 1
ATOM 672 N N . SER A 1 89 ? 30.205 19.197 50.033 1.00 56.03 89 SER A N 1
ATOM 673 C CA . SER A 1 89 ? 31.166 18.925 51.113 1.00 56.03 89 SER A CA 1
ATOM 674 C C . SER A 1 89 ? 32.353 19.866 50.990 1.00 56.03 89 SER A C 1
ATOM 676 O O . SER A 1 89 ? 32.792 20.089 49.839 1.00 56.03 89 SER A O 1
#

Sequence (89 aa):
MGMPLNAFGVGATHVGGNYSAEEVEFLKAMDAYQRTHRRPFPSWTEALKVLKSLGYRKVQPAVALPRPPHAPQPEGEPPCPSSAESPPS

Foldseek 3Di:
DDDPPDDPDVPPPPPDDPDDPVRVVLVVLVVVVCVVVVPNDDDPVVSVVSCVVVVDDDPDDDDDDPDDPDPDDPPDDDPPPPDDDDDDD

Secondary structure (DSSP, 8-state):
---------S----TT----HHHHHHHHHHHHHHHHHT-SS--HHHHHHHHHHTT----SPPPPP-PPS-PPP----PPP-----PPP-

Mean predicted aligned error: 15.55 Å

Organism: NCBI:txid2598579

Solvent-accessible surface area (backbone atoms only — not comparable to full-atom values): 6338 Å² total; per-residue (Å²): 136,86,77,80,94,75,72,82,55,94,67,83,64,60,92,80,68,83,70,51,72,68,54,53,51,50,52,53,53,52,52,53,49,32,65,73,68,74,37,88,71,75,51,73,70,50,52,53,49,54,45,44,73,74,64,60,72,88,87,66,79,89,73,80,73,83,73,70,82,76,71,83,72,81,87,74,76,73,79,75,86,79,81,83,83,85,79,91,131

pLDDT: mean 72.19, std 17.43, range [40.16, 92.19]

Radius of gyration: 23.92 Å; Cα contacts (8 Å, |Δi|>4): 19; chains: 1; bounding box: 44×38×78 Å